Protein AF-A0A0R3QIX6-F1 (afdb_monomer_lite)

pLDDT: mean 90.06, std 8.16, range [54.62, 97.81]

Secondary structure (DSSP, 8-state):
-HHHHHHHTT--B---BPPPGGGSPTT---BHHHHT-BSSGGG--SS-B----B--S--B--HHHHHHHHHHB--HHHHHHHHTSSSS-TTTHHHHHHT-GGG-

Organism: NCBI:txid42155

Radius of gyration: 14.08 Å; chains: 1; bounding box: 32×30×39 Å

Sequence (104 aa):
LVKILDILNGSNAINVGRPYRHRVPQHIDWSYAGLNLFKDSSKNVPDSRLKLAKGSPSVALSRGFVEYVTNELNLTTLINIFDSKPFGTDEMIFQSLHSDDALG

Foldseek 3Di:
DVVVVVVCVQPKDWDKDADDPVLPDPPQQQQLLSQVWWPPNVPRDSVHGQDWIFGDLDIGHGPVLVCLNVPTTDCPSVVVSLVVDDDRSSRTDVNSCNPDPVSD

Structure (mmCIF, N/CA/C/O backbone):
data_AF-A0A0R3QIX6-F1
#
_entry.id   AF-A0A0R3QIX6-F1
#
loop_
_atom_site.group_PDB
_atom_site.id
_atom_site.type_symbol
_atom_site.label_atom_id
_atom_site.label_alt_id
_atom_site.label_comp_id
_atom_site.label_asym_id
_atom_site.label_entity_id
_atom_site.label_seq_id
_atom_site.pdbx_PDB_ins_code
_atom_site.Cartn_x
_atom_site.Cartn_y
_atom_site.Cartn_z
_atom_site.occupancy
_atom_site.B_iso_or_equiv
_atom_site.auth_seq_id
_atom_site.auth_comp_id
_atom_site.auth_asym_id
_atom_site.auth_atom_id
_atom_site.pdbx_PDB_model_num
ATOM 1 N N . LEU A 1 1 ? -6.699 -8.713 -23.779 1.00 75.12 1 LEU A N 1
ATOM 2 C CA . LEU A 1 1 ? -6.768 -8.196 -22.395 1.00 75.12 1 LEU A CA 1
ATOM 3 C C . LEU A 1 1 ? -7.848 -8.905 -21.581 1.00 75.12 1 LEU A C 1
ATOM 5 O O . LEU A 1 1 ? -7.465 -9.631 -20.683 1.00 75.12 1 LEU A O 1
ATOM 9 N N . VAL A 1 2 ? -9.138 -8.808 -21.935 1.00 84.00 2 VAL A N 1
ATOM 10 C CA . VAL A 1 2 ? -10.252 -9.461 -21.198 1.00 84.00 2 VAL A CA 1
ATOM 11 C C . VAL A 1 2 ? -9.995 -10.949 -20.911 1.00 84.00 2 VAL A C 1
ATOM 13 O O . VAL A 1 2 ? -9.873 -11.318 -19.756 1.00 84.00 2 VAL A O 1
ATOM 16 N N . LYS A 1 3 ? -9.713 -11.763 -21.941 1.00 86.50 3 LYS A N 1
ATOM 17 C CA . LYS A 1 3 ? -9.393 -13.198 -21.771 1.00 86.50 3 LYS A CA 1
ATOM 18 C C . LYS A 1 3 ? -8.215 -13.493 -20.825 1.00 86.50 3 LYS A C 1
ATOM 20 O O . LYS A 1 3 ? -8.178 -14.552 -20.220 1.00 86.50 3 LYS A O 1
ATOM 25 N N . ILE A 1 4 ? -7.231 -12.592 -20.733 1.00 82.00 4 ILE A N 1
ATOM 26 C CA . ILE A 1 4 ? -6.074 -12.755 -19.834 1.00 82.00 4 ILE A CA 1
ATOM 27 C C . ILE A 1 4 ? -6.495 -12.440 -18.395 1.00 82.00 4 ILE A C 1
ATOM 29 O O . ILE A 1 4 ? -6.132 -13.171 -17.483 1.00 82.00 4 ILE A O 1
ATOM 33 N N . LEU A 1 5 ? -7.284 -11.381 -18.195 1.00 85.44 5 LEU A N 1
ATOM 34 C CA . LEU A 1 5 ? -7.806 -11.009 -16.879 1.00 85.44 5 LEU A CA 1
ATOM 35 C C . LEU A 1 5 ? -8.799 -12.053 -16.343 1.00 85.44 5 LEU A C 1
ATOM 37 O O . LEU A 1 5 ? -8.774 -12.341 -15.151 1.00 85.44 5 LEU A O 1
ATOM 41 N N . ASP A 1 6 ? -9.594 -12.673 -17.220 1.00 87.19 6 ASP A N 1
ATOM 42 C CA . ASP A 1 6 ? -10.484 -13.783 -16.856 1.00 87.19 6 ASP A CA 1
ATOM 43 C C . ASP A 1 6 ? -9.691 -14.990 -16.331 1.00 87.19 6 ASP A C 1
ATOM 45 O O . ASP A 1 6 ? -10.063 -15.581 -15.322 1.00 87.19 6 ASP A O 1
ATOM 49 N N . ILE A 1 7 ? -8.557 -15.324 -16.965 1.00 90.25 7 ILE A N 1
ATOM 50 C CA . ILE A 1 7 ? -7.656 -16.392 -16.494 1.00 90.25 7 ILE A CA 1
ATOM 51 C C . ILE A 1 7 ? -7.064 -16.052 -15.119 1.00 90.25 7 ILE A C 1
ATOM 53 O O . ILE A 1 7 ? -6.912 -16.939 -14.284 1.00 90.25 7 ILE A O 1
ATOM 57 N N . LEU A 1 8 ? -6.738 -14.779 -14.871 1.00 87.31 8 LEU A N 1
ATOM 58 C CA . LEU A 1 8 ? -6.204 -14.333 -13.580 1.00 87.31 8 LEU A CA 1
ATOM 59 C C . LEU A 1 8 ? -7.247 -14.368 -12.454 1.00 87.31 8 LEU A C 1
ATOM 61 O O . LEU A 1 8 ? -6.856 -14.395 -11.289 1.00 87.31 8 LEU A O 1
ATOM 65 N N . ASN A 1 9 ? -8.543 -14.384 -12.785 1.00 90.25 9 ASN A N 1
ATOM 66 C CA . ASN A 1 9 ? -9.659 -14.666 -11.879 1.00 90.25 9 ASN A CA 1
ATOM 67 C C . ASN A 1 9 ? -9.561 -13.972 -10.504 1.00 90.25 9 ASN A C 1
ATOM 69 O O . ASN A 1 9 ? -9.609 -14.608 -9.454 1.00 90.25 9 ASN A O 1
ATOM 73 N N . GLY A 1 10 ? -9.371 -12.650 -10.510 1.00 88.19 10 GLY A N 1
ATOM 74 C CA . GLY A 1 10 ? -9.273 -11.852 -9.280 1.00 88.19 10 GLY A CA 1
ATOM 75 C C . GLY A 1 10 ? -7.870 -11.749 -8.672 1.00 88.19 10 GLY A C 1
ATOM 76 O O . GLY A 1 10 ? -7.697 -11.036 -7.685 1.00 88.19 10 GLY A O 1
ATOM 77 N N . SER A 1 11 ? -6.859 -12.371 -9.280 1.00 91.00 11 SER A N 1
ATOM 78 C CA . SER A 1 11 ? -5.453 -12.134 -8.939 1.00 91.00 11 SER A CA 1
ATOM 79 C C . SER A 1 11 ? -4.983 -10.779 -9.463 1.00 91.00 11 SER A C 1
ATOM 81 O O . SER A 1 11 ? -5.370 -10.343 -10.551 1.00 91.00 11 SER A O 1
ATOM 83 N N . ASN A 1 12 ? -4.089 -10.133 -8.718 1.00 92.62 12 ASN A N 1
ATOM 84 C CA . ASN A 1 12 ? -3.343 -8.990 -9.231 1.00 92.62 12 ASN A CA 1
ATOM 85 C C . ASN A 1 12 ? -2.248 -9.481 -10.187 1.00 92.62 12 ASN A C 1
ATOM 87 O O . ASN A 1 12 ? -1.589 -10.484 -9.920 1.00 92.62 12 ASN A O 1
ATOM 91 N N . ALA A 1 13 ? -2.002 -8.743 -11.266 1.00 93.12 13 ALA A N 1
ATOM 92 C CA . ALA A 1 13 ? -0.805 -8.894 -12.083 1.00 93.12 13 ALA A CA 1
ATOM 93 C C . ALA A 1 13 ? 0.106 -7.688 -11.848 1.00 93.12 13 ALA A C 1
ATOM 95 O O . ALA A 1 13 ? -0.118 -6.585 -12.355 1.00 93.12 13 ALA A O 1
ATOM 96 N N . ILE A 1 14 ? 1.135 -7.919 -11.040 1.00 92.25 14 ILE A N 1
ATOM 97 C CA . ILE A 1 14 ? 2.075 -6.909 -10.574 1.00 92.25 14 ILE A CA 1
ATOM 98 C C . ILE A 1 14 ? 3.481 -7.505 -10.551 1.00 92.25 14 ILE A C 1
ATOM 100 O O . ILE A 1 14 ? 3.690 -8.644 -10.141 1.00 92.25 14 ILE A O 1
ATOM 104 N N . ASN A 1 15 ? 4.459 -6.741 -11.032 1.00 92.00 15 ASN A N 1
ATOM 105 C CA . ASN A 1 15 ? 5.858 -7.122 -10.901 1.00 92.00 15 ASN A CA 1
ATOM 106 C C . ASN A 1 15 ? 6.329 -6.809 -9.478 1.00 92.00 15 ASN A C 1
ATOM 108 O O . ASN A 1 15 ? 6.108 -5.698 -9.001 1.00 92.00 15 ASN A O 1
ATOM 112 N N . VAL A 1 16 ? 6.978 -7.771 -8.824 1.00 92.06 16 VAL A N 1
ATOM 113 C CA . VAL A 1 16 ? 7.489 -7.629 -7.458 1.00 92.06 16 VAL A CA 1
ATOM 114 C C . VAL A 1 16 ? 8.942 -8.079 -7.419 1.00 92.06 16 VAL A C 1
ATOM 116 O O . VAL A 1 16 ? 9.305 -9.147 -7.908 1.00 92.06 16 VAL A O 1
ATOM 119 N N . GLY A 1 17 ? 9.777 -7.256 -6.808 1.00 91.25 17 GLY A N 1
ATOM 120 C CA . GLY A 1 17 ? 11.195 -7.479 -6.621 1.00 91.25 17 GLY A CA 1
ATOM 121 C C . GLY A 1 17 ? 11.712 -6.729 -5.400 1.00 91.25 17 GLY A C 1
ATOM 122 O O . GLY A 1 17 ? 11.002 -5.971 -4.736 1.00 91.25 17 GLY A O 1
ATOM 123 N N . ARG A 1 18 ? 12.988 -6.952 -5.087 1.00 91.31 18 ARG A N 1
ATOM 124 C CA . ARG A 1 18 ? 13.645 -6.286 -3.958 1.00 91.31 18 ARG A CA 1
ATOM 125 C C . ARG A 1 18 ? 13.921 -4.817 -4.305 1.00 91.31 18 ARG A C 1
ATOM 127 O O . ARG A 1 18 ? 14.461 -4.555 -5.382 1.00 91.31 18 ARG A O 1
ATOM 134 N N . PRO A 1 19 ? 13.630 -3.860 -3.409 1.00 89.38 19 PRO A N 1
ATOM 135 C CA . PRO A 1 19 ? 13.956 -2.465 -3.654 1.00 89.38 19 PRO A CA 1
ATOM 136 C C . PRO A 1 19 ? 15.472 -2.240 -3.594 1.00 89.38 19 PRO A C 1
ATOM 138 O O . PRO A 1 19 ? 16.204 -2.894 -2.844 1.00 89.38 19 PRO A O 1
ATOM 141 N N . TYR A 1 20 ? 15.959 -1.260 -4.356 1.00 87.06 20 TYR A N 1
ATOM 142 C CA . TYR A 1 20 ? 17.336 -0.793 -4.225 1.00 87.06 20 TYR A CA 1
ATOM 143 C C . TYR A 1 20 ? 17.507 -0.091 -2.876 1.00 87.06 20 TYR A C 1
ATOM 145 O O . TYR A 1 20 ? 16.885 0.942 -2.638 1.00 87.06 20 TYR A O 1
ATOM 153 N N . ARG A 1 21 ? 18.379 -0.617 -2.006 1.00 86.00 21 ARG A N 1
ATOM 154 C CA . ARG A 1 21 ? 18.554 -0.124 -0.623 1.00 86.00 21 ARG A CA 1
ATOM 155 C C . ARG A 1 21 ? 18.780 1.389 -0.525 1.00 86.00 21 ARG A C 1
ATOM 157 O O . ARG A 1 21 ? 18.204 2.025 0.345 1.00 86.00 21 ARG A O 1
ATOM 164 N N . HIS A 1 22 ? 19.559 1.968 -1.441 1.00 85.62 22 HIS A N 1
ATOM 165 C CA . HIS A 1 22 ? 19.855 3.407 -1.464 1.00 85.62 22 HIS A CA 1
ATOM 166 C C . HIS A 1 22 ? 18.659 4.289 -1.876 1.00 85.62 22 HIS A C 1
ATOM 168 O O . HIS A 1 22 ? 18.733 5.504 -1.731 1.00 85.62 22 HIS A O 1
ATOM 174 N N . ARG A 1 23 ? 17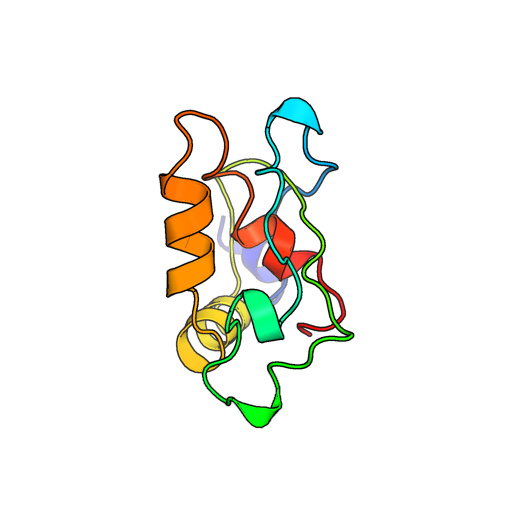.576 3.702 -2.405 1.00 82.31 23 ARG A N 1
ATOM 175 C CA . ARG A 1 23 ? 16.338 4.405 -2.792 1.00 82.31 23 ARG A CA 1
ATOM 176 C C . ARG A 1 23 ? 15.219 4.249 -1.768 1.00 82.31 23 ARG A C 1
ATOM 178 O O . ARG A 1 23 ? 14.209 4.934 -1.872 1.00 82.31 23 ARG A O 1
ATOM 185 N N . VAL A 1 24 ? 15.389 3.356 -0.794 1.00 86.19 24 VAL A N 1
ATOM 186 C CA . VAL A 1 24 ? 14.443 3.200 0.310 1.00 86.19 24 VAL A CA 1
ATOM 187 C C . VAL A 1 24 ? 14.634 4.364 1.286 1.00 86.19 24 VAL A C 1
ATOM 189 O O . VAL A 1 24 ? 15.770 4.588 1.723 1.00 86.19 24 VAL A O 1
ATOM 192 N N . PRO A 1 25 ? 13.565 5.094 1.653 1.00 85.25 25 PRO A N 1
ATOM 193 C CA . PRO A 1 25 ? 13.639 6.124 2.681 1.00 85.25 25 PRO A CA 1
ATOM 194 C C . PRO A 1 25 ? 14.221 5.570 3.988 1.00 85.25 25 PRO A C 1
ATOM 196 O O . PRO A 1 25 ? 13.724 4.597 4.557 1.00 85.25 25 PRO A O 1
ATOM 199 N N . GLN A 1 26 ? 15.317 6.184 4.432 1.00 85.25 26 GLN A N 1
ATOM 200 C CA . GLN A 1 26 ? 16.001 5.834 5.676 1.00 85.25 26 GLN A CA 1
ATOM 201 C C . GLN A 1 26 ? 15.350 6.557 6.859 1.00 85.25 26 GLN A C 1
ATOM 203 O O . GLN A 1 26 ? 14.756 7.618 6.679 1.00 85.25 26 GLN A O 1
ATOM 208 N N . HIS A 1 27 ? 15.510 6.001 8.063 1.00 89.19 27 HIS A N 1
ATOM 209 C CA . HIS A 1 27 ? 14.990 6.569 9.317 1.00 89.19 27 HIS A CA 1
ATOM 210 C C . HIS A 1 27 ? 13.461 6.735 9.359 1.00 89.19 27 HIS A C 1
ATOM 212 O O . HIS A 1 27 ? 12.948 7.591 10.073 1.00 89.19 27 HIS A O 1
ATOM 218 N N . ILE A 1 28 ? 12.741 5.901 8.607 1.00 93.00 28 I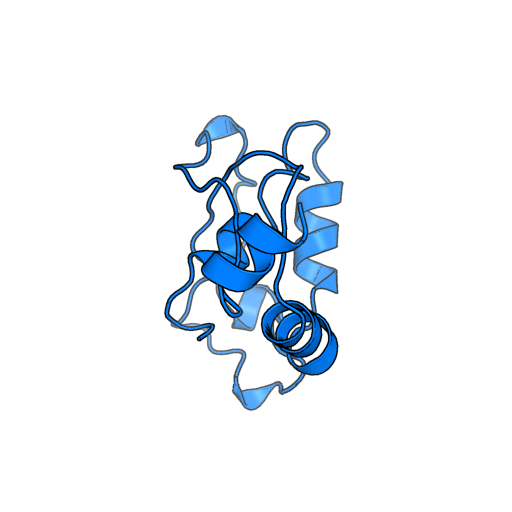LE A N 1
ATOM 219 C CA . ILE A 1 28 ? 11.282 5.801 8.654 1.00 93.00 28 ILE A CA 1
ATOM 220 C C . ILE A 1 28 ? 10.888 4.620 9.538 1.00 93.00 28 ILE A C 1
ATOM 222 O O . ILE A 1 28 ? 11.475 3.537 9.440 1.00 93.00 28 ILE A O 1
ATOM 226 N N . ASP A 1 29 ? 9.878 4.827 10.378 1.00 95.69 29 ASP A N 1
ATOM 227 C CA . ASP A 1 29 ? 9.207 3.742 11.079 1.00 95.69 29 ASP A CA 1
ATOM 228 C C . ASP A 1 29 ? 8.203 3.064 10.139 1.00 95.69 29 ASP A C 1
ATOM 230 O O . ASP A 1 29 ? 7.111 3.567 9.890 1.00 95.69 29 ASP A O 1
ATOM 234 N N . TRP A 1 30 ? 8.610 1.921 9.588 1.00 95.19 30 TRP A N 1
ATOM 235 C CA . TRP A 1 30 ? 7.789 1.108 8.689 1.00 95.19 30 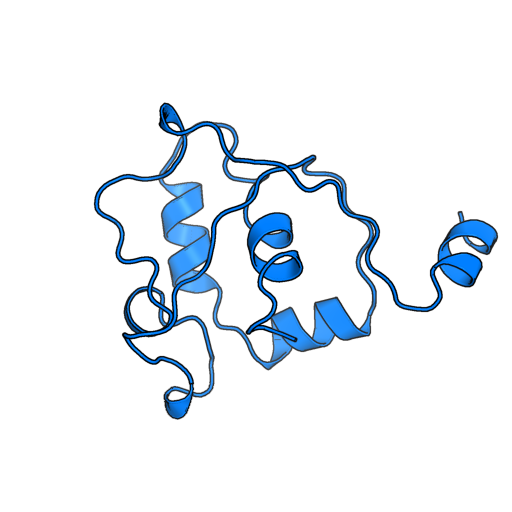TRP A CA 1
ATOM 236 C C . TRP A 1 30 ? 6.803 0.189 9.429 1.00 95.19 30 TRP A C 1
ATOM 238 O O . TRP A 1 30 ? 6.198 -0.679 8.796 1.00 95.19 30 TRP A O 1
ATOM 248 N N . SER A 1 31 ? 6.657 0.314 10.754 1.00 97.00 31 SER A N 1
ATOM 249 C CA . SER A 1 31 ? 5.606 -0.402 11.483 1.00 97.00 31 SER A CA 1
ATOM 250 C C . SER A 1 31 ? 4.212 0.059 11.061 1.00 97.00 31 SER A C 1
ATOM 252 O O . SER A 1 31 ? 4.027 1.190 10.612 1.00 97.00 31 SER A O 1
ATOM 254 N N . TYR A 1 32 ? 3.204 -0.801 11.208 1.00 97.06 32 TYR A N 1
ATOM 255 C CA . TYR A 1 32 ? 1.819 -0.416 10.918 1.00 97.06 32 TYR A CA 1
ATOM 256 C C . TYR A 1 32 ? 1.375 0.749 11.809 1.00 97.06 32 TYR A C 1
ATOM 258 O O . TYR A 1 32 ? 0.697 1.659 11.332 1.00 97.06 32 TYR A O 1
ATOM 266 N N . ALA A 1 33 ? 1.842 0.769 13.064 1.00 97.62 33 ALA A N 1
ATOM 267 C CA . ALA A 1 33 ? 1.716 1.906 13.972 1.00 97.62 33 ALA A CA 1
ATOM 268 C C . ALA A 1 33 ? 2.368 3.184 13.418 1.00 97.62 33 ALA A C 1
ATOM 270 O O . ALA A 1 33 ? 1.698 4.208 13.295 1.00 97.62 33 ALA A O 1
ATOM 271 N N . GLY A 1 34 ? 3.650 3.123 13.047 1.00 97.25 34 GLY A N 1
ATOM 272 C CA . GLY A 1 34 ? 4.411 4.272 12.545 1.00 97.25 34 GLY A CA 1
ATOM 273 C C . GLY A 1 34 ? 3.860 4.848 11.240 1.00 97.25 34 GLY A C 1
ATOM 274 O O . GLY A 1 34 ? 3.882 6.059 11.028 1.00 97.25 34 GLY A O 1
ATOM 275 N N . LEU A 1 35 ? 3.300 3.990 10.387 1.00 97.19 35 LEU A N 1
ATOM 276 C CA . LEU A 1 35 ? 2.649 4.394 9.144 1.00 97.19 35 LEU A CA 1
ATOM 277 C C . LEU A 1 35 ? 1.205 4.867 9.346 1.00 97.19 35 LEU A C 1
ATOM 279 O O . LEU A 1 35 ? 0.664 5.515 8.450 1.00 97.19 35 LEU A O 1
ATOM 283 N N . ASN A 1 36 ? 0.573 4.557 10.483 1.00 97.81 36 ASN A N 1
ATOM 284 C CA . ASN A 1 36 ? -0.876 4.678 10.661 1.00 97.81 36 ASN A CA 1
ATOM 285 C C . ASN A 1 36 ? -1.626 4.048 9.466 1.00 97.81 36 ASN A C 1
ATOM 287 O O . ASN A 1 36 ? -2.458 4.694 8.829 1.00 97.81 36 ASN A O 1
ATOM 291 N N . LEU A 1 37 ? -1.224 2.820 9.112 1.00 97.56 37 LEU A N 1
ATOM 292 C CA . LEU A 1 37 ? -1.507 2.185 7.820 1.00 97.56 37 LEU A CA 1
ATOM 293 C C . LEU A 1 37 ? -2.980 1.816 7.623 1.00 97.56 37 LEU A C 1
ATOM 295 O O . LEU A 1 37 ? -3.473 1.832 6.498 1.00 97.56 37 LEU A O 1
ATOM 299 N N . PHE A 1 38 ? -3.684 1.468 8.694 1.00 97.56 38 PHE A N 1
ATOM 300 C CA . PHE A 1 38 ? -5.089 1.080 8.667 1.00 97.56 38 PHE A CA 1
ATOM 301 C C . PHE A 1 38 ? -5.979 2.224 9.136 1.00 97.56 38 PHE A C 1
ATOM 303 O O . PHE A 1 38 ? -5.621 2.980 10.042 1.00 97.56 38 PHE A O 1
ATOM 310 N N . LYS A 1 39 ? -7.177 2.325 8.551 1.00 97.75 39 LYS A N 1
ATOM 311 C CA . LYS A 1 39 ? -8.215 3.239 9.048 1.00 97.75 39 LYS A CA 1
ATOM 312 C C . LYS A 1 39 ? -8.759 2.801 10.405 1.00 97.75 39 LYS A C 1
ATOM 314 O O . LYS A 1 39 ? -9.077 3.644 11.237 1.00 97.75 39 LYS A O 1
ATOM 319 N N . ASP A 1 40 ? -8.853 1.492 10.624 1.00 97.12 40 ASP A N 1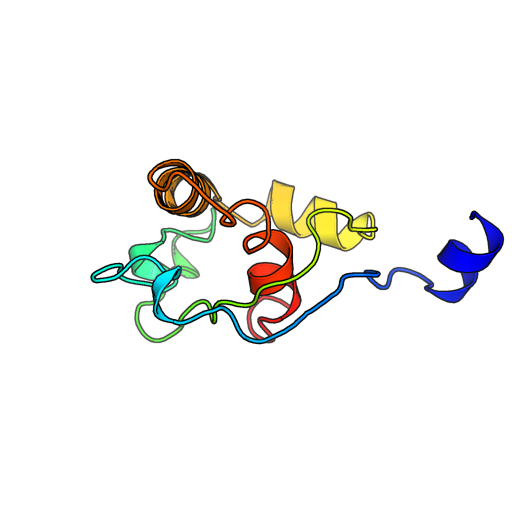
ATOM 320 C CA . ASP A 1 40 ? -9.094 0.924 11.946 1.00 97.12 40 ASP A CA 1
ATOM 321 C C . ASP A 1 40 ? -7.807 1.005 12.772 1.00 97.12 40 ASP A C 1
ATOM 323 O O . ASP A 1 40 ? -6.855 0.250 12.559 1.00 97.12 40 ASP A O 1
ATOM 327 N N . SER A 1 41 ? -7.789 1.923 13.738 1.00 96.69 41 SER A N 1
ATOM 328 C CA . SER A 1 41 ? -6.621 2.178 14.578 1.00 96.69 41 SER A CA 1
ATOM 329 C C . SER A 1 41 ? -6.194 0.972 15.411 1.00 96.69 41 SER A C 1
ATOM 331 O O . SER A 1 41 ? -5.036 0.906 15.812 1.00 96.69 41 SER A O 1
ATOM 333 N N . SER A 1 42 ? -7.089 0.012 15.674 1.00 96.50 42 SER A N 1
ATOM 334 C CA . SER A 1 42 ? -6.742 -1.193 16.437 1.00 96.50 42 SER A CA 1
ATOM 335 C C . SER A 1 42 ? -5.777 -2.121 15.686 1.00 96.50 42 SER A C 1
ATOM 337 O O . SER A 1 42 ? -5.040 -2.876 16.318 1.00 96.50 42 SER A O 1
ATOM 339 N N . LYS A 1 43 ? -5.722 -2.024 14.349 1.00 95.50 43 LYS A N 1
ATOM 340 C CA . LYS A 1 43 ? -4.818 -2.802 13.486 1.00 95.50 43 LYS A CA 1
ATOM 341 C C . LYS A 1 43 ? -3.421 -2.175 13.352 1.00 95.50 43 LYS A C 1
ATOM 343 O O . LYS A 1 43 ? -2.492 -2.823 12.870 1.00 95.50 43 LYS A O 1
ATOM 348 N N . ASN A 1 44 ? -3.238 -0.930 13.797 1.00 96.62 44 ASN A N 1
ATOM 349 C CA . ASN A 1 44 ? -1.968 -0.202 13.717 1.00 96.62 44 ASN A CA 1
ATOM 350 C C . ASN A 1 44 ? -1.025 -0.596 14.866 1.00 96.62 44 ASN A C 1
ATOM 352 O O . ASN A 1 44 ? -0.786 0.174 15.795 1.00 96.62 44 ASN A O 1
ATOM 356 N N . VAL A 1 45 ? -0.495 -1.821 14.803 1.00 95.44 45 VAL A N 1
ATOM 357 C CA . VAL A 1 45 ? 0.383 -2.407 15.831 1.00 95.44 45 VAL A CA 1
ATOM 358 C C . VAL A 1 45 ? 1.876 -2.136 15.562 1.00 95.44 45 VAL A C 1
ATOM 360 O O . VAL A 1 45 ? 2.288 -2.057 14.401 1.00 95.44 45 VAL A O 1
ATOM 363 N N . PRO A 1 46 ? 2.719 -2.008 16.605 1.00 95.38 46 PRO A N 1
ATOM 364 C CA . PRO A 1 46 ? 4.146 -1.691 16.450 1.00 95.38 46 PRO A CA 1
ATOM 365 C C . PRO A 1 46 ? 5.000 -2.880 15.977 1.00 95.38 46 PRO A C 1
ATOM 367 O O . PRO A 1 46 ? 6.048 -2.686 15.358 1.00 95.38 46 PRO A O 1
ATOM 370 N N . ASP A 1 47 ? 4.555 -4.109 16.248 1.00 94.75 47 ASP A N 1
ATOM 371 C CA . ASP A 1 47 ? 5.332 -5.323 15.969 1.00 94.75 47 ASP A CA 1
ATOM 372 C C . ASP A 1 47 ? 5.222 -5.786 14.508 1.00 94.75 47 ASP A C 1
ATOM 374 O O . ASP A 1 47 ? 6.087 -6.510 14.013 1.00 94.75 47 ASP A O 1
ATOM 378 N N . SER A 1 48 ? 4.185 -5.339 13.794 1.00 94.62 48 SER A N 1
ATOM 379 C CA . SER A 1 48 ? 4.003 -5.625 12.367 1.00 94.62 48 SER A CA 1
ATOM 380 C C . SER A 1 48 ? 4.585 -4.502 11.526 1.00 94.62 48 SER A C 1
ATOM 382 O O . SER A 1 48 ? 4.406 -3.326 11.838 1.00 94.62 48 SER A O 1
ATOM 384 N N . ARG A 1 49 ? 5.306 -4.861 10.461 1.00 95.06 49 ARG A N 1
ATOM 385 C CA . ARG A 1 49 ? 6.032 -3.913 9.611 1.00 95.06 49 ARG A CA 1
ATOM 386 C C . ARG A 1 49 ? 5.755 -4.171 8.145 1.00 95.06 49 ARG A C 1
ATOM 388 O O . ARG A 1 49 ? 5.932 -5.298 7.686 1.00 95.06 49 ARG A O 1
ATOM 395 N N . LEU A 1 50 ? 5.449 -3.099 7.417 1.00 95.62 50 LEU A N 1
ATOM 396 C CA . LEU A 1 50 ? 5.309 -3.141 5.970 1.00 95.62 50 LEU A CA 1
ATOM 397 C C . LEU A 1 50 ? 6.671 -3.448 5.349 1.00 95.62 50 LEU A C 1
ATOM 399 O O . LEU A 1 50 ? 7.621 -2.662 5.444 1.00 95.62 50 LEU A O 1
ATOM 403 N N . LYS A 1 51 ? 6.778 -4.607 4.701 1.00 92.50 51 LYS A N 1
ATOM 404 C CA . LYS A 1 51 ? 7.975 -4.963 3.939 1.00 92.50 51 LYS A CA 1
ATOM 405 C C . LYS A 1 51 ? 7.922 -4.267 2.592 1.00 92.50 51 LYS A C 1
ATOM 407 O O . LYS A 1 51 ? 6.991 -4.451 1.816 1.00 92.50 51 LYS A O 1
ATOM 412 N N . LEU A 1 52 ? 8.953 -3.482 2.305 1.00 92.44 52 LEU A N 1
ATOM 413 C CA . LEU A 1 52 ? 9.016 -2.777 1.038 1.00 92.44 52 LEU A CA 1
ATOM 414 C C . LEU A 1 52 ? 9.399 -3.703 -0.107 1.00 92.44 52 LEU A C 1
ATOM 416 O O . LEU A 1 52 ? 10.419 -4.398 -0.056 1.00 92.44 52 LEU A O 1
ATOM 420 N N . ALA A 1 53 ? 8.621 -3.610 -1.173 1.00 93.19 53 ALA A N 1
ATOM 421 C CA . ALA A 1 53 ? 8.909 -4.208 -2.458 1.00 93.19 53 ALA A CA 1
ATOM 422 C C . ALA A 1 53 ? 8.929 -3.142 -3.554 1.00 93.19 53 ALA A C 1
ATOM 424 O O . ALA A 1 53 ? 8.484 -2.009 -3.371 1.00 93.19 53 ALA A O 1
ATOM 425 N N . LYS A 1 54 ? 9.498 -3.509 -4.699 1.00 91.12 54 LYS A N 1
ATOM 426 C CA . LYS A 1 54 ? 9.608 -2.653 -5.877 1.00 91.12 54 LYS A CA 1
ATOM 427 C C . LYS A 1 54 ? 9.158 -3.395 -7.124 1.00 91.12 54 LYS A C 1
ATOM 429 O O . LYS A 1 54 ? 9.341 -4.603 -7.206 1.00 91.12 54 LYS A O 1
ATOM 434 N N . GLY A 1 55 ? 8.648 -2.676 -8.113 1.00 90.06 55 GLY A N 1
ATOM 435 C CA . GLY A 1 55 ? 8.334 -3.236 -9.421 1.00 90.06 55 GLY A CA 1
ATOM 436 C C . GLY A 1 55 ? 8.117 -2.167 -10.475 1.00 90.06 55 GLY A C 1
ATOM 437 O O . GLY A 1 55 ? 8.610 -1.055 -10.341 1.00 90.06 55 GLY A O 1
ATOM 438 N N . SER A 1 56 ? 7.380 -2.522 -11.523 1.00 87.12 56 SER A N 1
ATOM 439 C CA . SER A 1 56 ? 6.939 -1.583 -12.561 1.00 87.12 56 SER A CA 1
ATOM 440 C C . SER A 1 56 ? 5.785 -0.713 -12.049 1.00 87.12 56 SER A C 1
ATOM 442 O O . SER A 1 56 ? 4.917 -1.244 -11.352 1.00 87.12 56 SER A O 1
ATOM 444 N N . PRO A 1 57 ? 5.692 0.572 -12.439 1.00 84.38 57 PRO A N 1
ATOM 445 C CA . PRO A 1 57 ? 4.545 1.408 -12.084 1.00 84.38 57 PRO A CA 1
ATOM 446 C C . PRO A 1 57 ? 3.263 0.954 -12.805 1.00 84.38 57 PRO A C 1
ATOM 448 O O . PRO A 1 57 ? 2.155 1.286 -12.394 1.00 84.38 57 PRO A O 1
ATOM 451 N N . SER A 1 58 ? 3.391 0.162 -13.877 1.00 90.00 58 SER A N 1
ATOM 452 C CA . SER A 1 58 ? 2.255 -0.445 -14.572 1.00 90.00 58 SER A CA 1
ATOM 453 C C . SER A 1 58 ? 1.805 -1.720 -13.861 1.00 90.00 58 SER A C 1
ATOM 455 O O . SER A 1 58 ? 2.536 -2.713 -13.830 1.00 90.00 58 SER A O 1
ATOM 457 N N . VAL A 1 59 ? 0.583 -1.697 -13.331 1.00 91.94 59 VAL A N 1
ATOM 458 C CA . VAL A 1 59 ? -0.036 -2.808 -12.595 1.00 91.94 59 VAL A CA 1
ATOM 459 C C . VAL A 1 59 ? -1.445 -3.083 -13.116 1.00 91.94 59 VAL A C 1
ATOM 461 O O . VAL A 1 59 ? -2.130 -2.173 -13.582 1.00 91.94 59 VAL A O 1
ATOM 464 N N . ALA A 1 60 ? -1.899 -4.331 -13.013 1.00 93.25 60 ALA A N 1
ATOM 465 C CA . ALA A 1 60 ? -3.309 -4.682 -13.149 1.00 93.25 60 ALA A CA 1
ATOM 466 C C . ALA A 1 60 ? -3.804 -5.226 -11.807 1.00 93.25 60 ALA A C 1
ATOM 468 O O . ALA A 1 60 ? -3.323 -6.252 -11.327 1.00 93.25 60 ALA A O 1
ATOM 469 N N . LEU A 1 61 ? -4.739 -4.508 -11.189 1.00 93.88 61 LEU A N 1
ATOM 470 C CA . LEU A 1 61 ? -5.258 -4.818 -9.861 1.00 93.88 61 LEU A CA 1
ATOM 471 C C . LEU A 1 61 ? -6.676 -5.369 -9.970 1.00 93.88 61 LEU A C 1
ATOM 473 O O . LEU A 1 61 ? -7.478 -4.896 -10.779 1.00 93.88 61 LEU A O 1
ATOM 477 N N . SER A 1 62 ? -6.990 -6.359 -9.145 1.00 94.88 62 SER A N 1
ATOM 478 C CA . SER A 1 62 ? -8.348 -6.857 -9.013 1.00 94.88 62 SER A CA 1
ATOM 479 C C . SER A 1 62 ? -9.230 -5.831 -8.310 1.00 94.88 62 SER A C 1
ATOM 481 O O . SER A 1 62 ? -8.766 -5.025 -7.500 1.00 94.88 62 SER A O 1
ATOM 483 N N . ARG A 1 63 ? -10.537 -5.876 -8.590 1.00 94.56 63 ARG A N 1
ATOM 484 C CA . ARG A 1 63 ? -11.515 -5.023 -7.903 1.00 94.56 63 ARG A CA 1
ATOM 485 C C . ARG A 1 63 ? -11.445 -5.197 -6.384 1.00 94.56 63 ARG A C 1
ATOM 487 O O . ARG A 1 63 ? -11.414 -4.196 -5.684 1.00 94.56 63 ARG A O 1
ATOM 494 N N . GLY A 1 64 ? -11.365 -6.437 -5.898 1.00 94.19 64 GLY A N 1
ATOM 495 C CA . GLY A 1 64 ? -11.312 -6.727 -4.463 1.00 94.19 64 GLY A CA 1
ATOM 496 C C . GLY A 1 64 ? -10.067 -6.152 -3.787 1.00 94.19 64 GLY A C 1
ATOM 497 O O . GLY A 1 64 ? -10.169 -5.577 -2.709 1.00 94.19 64 GLY A O 1
ATOM 498 N N . PHE A 1 65 ? -8.906 -6.215 -4.446 1.00 94.94 65 PHE A N 1
ATOM 499 C CA . PHE A 1 65 ? -7.697 -5.581 -3.920 1.00 94.94 65 PHE A CA 1
ATOM 500 C C . PHE A 1 65 ? -7.829 -4.056 -3.873 1.00 94.94 65 PHE A C 1
ATOM 502 O O . PHE A 1 65 ? -7.459 -3.439 -2.878 1.00 94.94 65 PHE A O 1
ATOM 509 N N . VAL A 1 66 ? -8.388 -3.441 -4.921 1.00 95.69 66 VAL A N 1
ATOM 510 C CA . VAL A 1 66 ? -8.645 -1.993 -4.927 1.00 95.69 66 VAL A CA 1
ATOM 511 C C . VAL A 1 66 ? -9.610 -1.614 -3.808 1.00 95.69 66 VAL A C 1
ATOM 513 O O . VAL A 1 66 ? -9.313 -0.688 -3.066 1.00 95.69 66 VAL A O 1
ATOM 516 N N . GLU A 1 67 ? -10.712 -2.346 -3.644 1.00 96.69 67 GLU A N 1
ATOM 517 C CA . GLU A 1 67 ? -11.694 -2.109 -2.583 1.00 96.69 67 GLU A CA 1
ATOM 518 C C . GLU A 1 67 ? -11.069 -2.238 -1.193 1.00 96.69 67 GLU A C 1
ATOM 520 O O . GLU A 1 67 ? -11.281 -1.360 -0.361 1.00 96.69 67 GLU A O 1
ATOM 525 N N . TYR A 1 68 ? -10.246 -3.263 -0.956 1.00 95.56 68 TYR A N 1
ATOM 526 C CA . TYR A 1 68 ? -9.485 -3.410 0.285 1.00 95.56 68 TYR A CA 1
ATOM 527 C C . TYR A 1 68 ? -8.591 -2.192 0.542 1.00 95.56 68 TYR A C 1
ATOM 529 O O . TYR A 1 68 ? -8.701 -1.549 1.585 1.00 95.56 68 TYR A O 1
ATOM 537 N N . VAL A 1 69 ? -7.764 -1.809 -0.436 1.00 95.88 69 VAL A N 1
ATOM 538 C CA . VAL A 1 69 ? -6.873 -0.648 -0.314 1.00 95.88 69 VAL A CA 1
ATOM 539 C C . VAL A 1 69 ? -7.665 0.630 -0.039 1.00 95.88 69 VAL A C 1
ATOM 541 O O . VAL A 1 69 ? -7.294 1.409 0.836 1.00 95.88 69 VAL A O 1
ATOM 544 N N . THR A 1 70 ? -8.768 0.859 -0.754 1.00 95.88 70 THR A N 1
ATOM 545 C CA . THR A 1 70 ? -9.554 2.087 -0.608 1.00 95.88 70 THR A CA 1
ATOM 546 C C . THR A 1 70 ? -10.388 2.119 0.659 1.00 95.88 70 THR A C 1
ATOM 548 O O . THR A 1 70 ? -10.629 3.209 1.173 1.00 95.88 70 THR A O 1
ATOM 551 N N . ASN A 1 71 ? -10.853 0.973 1.162 1.00 96.81 71 ASN A N 1
ATOM 552 C CA . ASN A 1 71 ? -11.786 0.907 2.286 1.00 96.81 71 ASN A CA 1
ATOM 553 C C . ASN A 1 71 ? -11.073 0.694 3.620 1.00 96.81 71 ASN A C 1
ATOM 555 O O . ASN A 1 71 ? -11.424 1.385 4.572 1.00 96.81 71 ASN A O 1
ATOM 559 N N . GLU A 1 72 ? -10.049 -0.157 3.669 1.00 97.12 72 GLU A N 1
ATOM 560 C CA . GLU A 1 72 ? -9.384 -0.574 4.911 1.00 97.12 72 GLU A CA 1
ATOM 561 C C . GLU A 1 72 ? -8.137 0.252 5.237 1.00 97.12 72 GLU A C 1
ATOM 563 O O . GLU A 1 72 ? -7.829 0.475 6.411 1.00 97.12 72 GLU A O 1
ATOM 568 N N . LEU A 1 73 ? -7.412 0.725 4.217 1.00 97.62 73 LEU A N 1
ATOM 569 C CA . LEU A 1 73 ? -6.108 1.359 4.413 1.00 97.62 73 LEU A CA 1
ATOM 570 C C . LEU A 1 73 ? -6.188 2.888 4.452 1.00 97.62 73 LEU A C 1
ATOM 572 O O . LEU A 1 73 ? -6.979 3.533 3.761 1.00 97.62 73 LEU A O 1
ATOM 576 N N . ASN A 1 74 ? -5.313 3.473 5.259 1.00 97.81 74 ASN A N 1
ATOM 577 C CA . ASN A 1 74 ? -4.979 4.884 5.276 1.00 97.81 74 ASN A CA 1
ATOM 578 C C . ASN A 1 74 ? -3.580 5.065 4.670 1.00 97.81 74 ASN A C 1
ATOM 580 O O . ASN A 1 74 ? -2.559 4.853 5.320 1.00 97.81 74 ASN A O 1
ATOM 584 N N . LEU A 1 75 ? -3.529 5.464 3.398 1.00 96.25 75 LEU A N 1
ATOM 585 C CA . LEU A 1 75 ? -2.269 5.587 2.662 1.00 96.25 75 LEU A CA 1
ATOM 586 C C . LEU A 1 75 ? -1.594 6.957 2.800 1.00 96.25 75 LEU A C 1
ATOM 588 O O . LEU A 1 75 ? -0.527 7.147 2.223 1.00 96.25 75 LEU A O 1
ATOM 592 N N . THR A 1 76 ? -2.166 7.912 3.543 1.00 96.19 76 THR A N 1
ATOM 593 C CA . THR A 1 76 ? -1.659 9.294 3.594 1.00 96.19 76 THR A CA 1
ATOM 594 C C . THR A 1 76 ? -0.190 9.359 4.006 1.00 96.19 76 THR A C 1
ATOM 596 O O . THR A 1 76 ? 0.615 9.976 3.311 1.00 96.19 76 THR A O 1
ATOM 599 N N . THR A 1 77 ? 0.190 8.690 5.096 1.00 95.62 77 THR A N 1
ATOM 600 C CA . THR A 1 77 ? 1.584 8.672 5.563 1.00 95.62 77 THR A CA 1
ATOM 601 C C . THR A 1 77 ? 2.504 8.014 4.538 1.00 95.62 77 THR A C 1
ATOM 603 O O . THR A 1 77 ? 3.572 8.544 4.236 1.00 95.62 77 THR A O 1
ATOM 606 N N . LEU A 1 78 ? 2.075 6.881 3.972 1.00 93.94 78 LEU A N 1
ATOM 607 C CA . LEU A 1 78 ? 2.859 6.111 3.009 1.00 93.94 78 LEU A CA 1
ATOM 608 C C . LEU A 1 78 ? 3.129 6.912 1.727 1.00 93.94 78 LEU A C 1
ATOM 610 O O . LEU A 1 78 ? 4.268 6.967 1.268 1.00 93.94 78 LEU A O 1
ATOM 614 N N . ILE A 1 79 ? 2.100 7.573 1.190 1.00 92.69 79 ILE A N 1
ATOM 615 C CA . ILE A 1 79 ? 2.201 8.454 0.021 1.00 92.69 79 ILE A CA 1
ATOM 616 C C . ILE A 1 79 ? 3.135 9.626 0.332 1.00 92.69 79 ILE A C 1
ATOM 618 O O . ILE A 1 79 ? 4.086 9.842 -0.408 1.00 92.69 79 ILE A O 1
ATOM 622 N N . ASN A 1 80 ? 2.962 10.307 1.471 1.00 92.25 80 ASN A N 1
ATOM 623 C CA . ASN A 1 80 ? 3.822 11.433 1.855 1.00 92.25 80 ASN A CA 1
ATOM 624 C C . ASN A 1 80 ? 5.307 11.043 1.959 1.00 92.25 80 ASN A C 1
ATOM 626 O O . ASN A 1 80 ? 6.187 11.801 1.545 1.00 92.25 80 ASN A O 1
ATOM 630 N N . ILE A 1 81 ? 5.608 9.856 2.498 1.00 90.69 81 ILE A N 1
ATOM 631 C CA . ILE A 1 81 ? 6.982 9.339 2.566 1.00 90.69 81 ILE A CA 1
ATOM 632 C C . ILE A 1 81 ? 7.559 9.172 1.156 1.00 90.69 81 ILE A C 1
ATOM 634 O O . ILE A 1 81 ? 8.697 9.580 0.905 1.00 90.69 81 ILE A O 1
ATOM 638 N N . PHE A 1 82 ? 6.795 8.586 0.236 1.00 87.81 82 PHE A N 1
ATOM 639 C CA . PHE A 1 82 ? 7.250 8.305 -1.123 1.00 87.81 82 PHE A CA 1
ATOM 640 C C . PHE A 1 82 ? 7.307 9.542 -2.026 1.00 87.81 82 PHE A C 1
ATOM 642 O O . PHE A 1 82 ? 8.245 9.648 -2.819 1.00 87.81 82 PHE A O 1
ATOM 649 N N . ASP A 1 83 ? 6.407 10.505 -1.840 1.00 86.06 83 ASP A N 1
ATOM 650 C CA . ASP A 1 83 ? 6.407 11.797 -2.536 1.00 86.06 83 ASP A CA 1
ATOM 651 C C . ASP A 1 83 ? 7.564 12.700 -2.086 1.00 86.06 83 ASP A C 1
ATOM 653 O O . ASP A 1 83 ? 8.049 13.534 -2.847 1.00 86.06 83 ASP A O 1
ATOM 657 N N . SER A 1 84 ? 8.083 12.509 -0.866 1.00 83.12 84 SER A N 1
ATOM 658 C CA . SER A 1 84 ? 9.239 13.270 -0.365 1.00 83.12 84 SER A CA 1
ATOM 659 C C . SER A 1 84 ? 10.562 12.956 -1.087 1.00 83.12 84 SER A C 1
ATOM 661 O O . SER A 1 84 ? 11.599 13.556 -0.778 1.00 83.12 84 SER A O 1
ATOM 663 N N . LYS A 1 85 ? 10.570 11.994 -2.022 1.00 75.56 85 LYS A N 1
ATOM 664 C CA . LYS A 1 85 ? 11.764 11.553 -2.748 1.00 75.56 85 LYS A CA 1
ATOM 665 C C . LYS A 1 85 ? 11.629 11.783 -4.254 1.00 75.56 85 LYS A C 1
ATOM 667 O O . LYS A 1 85 ? 10.587 11.507 -4.830 1.00 75.56 85 LYS A O 1
ATOM 672 N N . PRO A 1 86 ? 12.716 12.201 -4.924 1.00 65.12 86 PRO A N 1
ATOM 673 C CA . PRO A 1 86 ? 12.646 12.624 -6.318 1.00 65.12 86 PRO A CA 1
ATOM 674 C C . PRO A 1 86 ? 12.583 11.484 -7.349 1.00 65.12 86 PRO A C 1
ATOM 676 O O . PRO A 1 86 ? 12.391 11.784 -8.522 1.00 65.12 86 PRO A O 1
ATOM 679 N N . PHE A 1 87 ? 12.805 10.206 -6.989 1.00 69.19 87 PHE A N 1
ATOM 680 C CA . PHE A 1 87 ? 12.945 9.138 -7.995 1.00 69.19 87 PHE A CA 1
ATOM 681 C C . PHE A 1 87 ? 12.548 7.724 -7.530 1.00 69.19 87 PHE A C 1
ATOM 683 O O . PHE A 1 87 ? 13.105 7.197 -6.563 1.00 69.19 87 PHE A O 1
ATOM 690 N N . GLY A 1 88 ? 11.702 7.054 -8.326 1.00 62.88 88 GLY A N 1
ATOM 691 C CA . GLY A 1 88 ? 11.465 5.602 -8.302 1.00 62.88 88 GLY A CA 1
ATOM 692 C C . GLY A 1 88 ? 10.674 5.073 -7.105 1.00 62.88 88 GLY A C 1
ATOM 693 O O . GLY A 1 88 ? 10.846 3.900 -6.750 1.00 62.88 88 GLY A O 1
ATOM 694 N N . THR A 1 89 ? 9.888 5.937 -6.466 1.00 70.06 89 THR A N 1
ATOM 695 C CA . THR A 1 89 ? 9.036 5.659 -5.301 1.00 70.06 89 THR A CA 1
ATOM 696 C C . THR A 1 89 ? 7.592 5.312 -5.672 1.00 70.06 89 THR A C 1
ATOM 698 O O . THR A 1 89 ? 6.962 4.524 -4.969 1.00 70.06 89 THR A O 1
ATOM 701 N N . ASP A 1 90 ? 7.115 5.789 -6.823 1.00 66.94 90 ASP A N 1
ATOM 702 C CA . ASP A 1 90 ? 5.877 5.370 -7.499 1.00 66.94 90 ASP A CA 1
ATOM 703 C C . ASP A 1 90 ? 5.842 3.854 -7.778 1.00 66.94 90 ASP A C 1
ATOM 705 O O . ASP A 1 90 ? 4.795 3.213 -7.779 1.00 66.94 90 ASP A O 1
ATOM 709 N N . GLU A 1 91 ? 7.024 3.263 -7.915 1.00 78.88 91 GLU A N 1
ATOM 710 C CA . GLU A 1 91 ? 7.279 1.842 -8.141 1.00 78.88 91 GLU A CA 1
ATOM 711 C C . GLU A 1 91 ? 7.275 0.970 -6.865 1.00 78.88 91 GLU A C 1
ATOM 713 O O . GLU A 1 91 ? 7.763 -0.162 -6.918 1.00 78.88 91 GLU A O 1
ATOM 718 N N . MET A 1 92 ? 6.829 1.485 -5.708 1.00 88.81 92 MET A N 1
ATOM 719 C CA . MET A 1 92 ? 6.919 0.759 -4.427 1.00 88.81 92 MET A CA 1
ATOM 720 C C . MET A 1 92 ? 5.601 0.590 -3.662 1.00 88.81 92 MET A C 1
ATOM 722 O O . MET A 1 92 ? 5.513 -0.333 -2.855 1.00 88.81 92 MET A O 1
ATOM 726 N N . ILE A 1 93 ? 4.572 1.418 -3.882 1.00 92.00 93 ILE A N 1
ATOM 727 C CA . ILE A 1 93 ? 3.340 1.377 -3.065 1.00 92.00 93 ILE A CA 1
ATOM 728 C C . ILE A 1 93 ? 2.594 0.055 -3.263 1.00 92.00 93 ILE A C 1
ATOM 730 O O . ILE A 1 93 ? 2.509 -0.755 -2.340 1.00 92.00 93 ILE A O 1
ATOM 734 N N . PHE A 1 94 ? 2.077 -0.193 -4.468 1.00 93.62 94 PHE A N 1
ATOM 735 C CA . PHE A 1 94 ? 1.245 -1.372 -4.710 1.00 93.62 94 PHE A CA 1
ATOM 736 C C . PHE A 1 94 ? 2.029 -2.673 -4.593 1.00 93.62 94 PHE A C 1
ATOM 738 O O . PHE A 1 94 ? 1.463 -3.681 -4.191 1.00 93.62 94 PHE A O 1
ATOM 745 N N . GLN A 1 95 ? 3.326 -2.657 -4.889 1.00 93.69 95 GLN A N 1
ATOM 746 C CA . GLN A 1 95 ? 4.195 -3.818 -4.745 1.00 93.69 95 GLN A CA 1
ATOM 747 C C . GLN A 1 95 ? 4.363 -4.183 -3.281 1.00 93.69 95 GLN A C 1
ATOM 749 O O . GLN A 1 95 ? 4.213 -5.352 -2.947 1.00 93.69 95 GLN A O 1
ATOM 754 N N . SER A 1 96 ? 4.630 -3.194 -2.422 1.00 94.56 96 SER A N 1
ATOM 755 C CA . SER A 1 96 ? 4.766 -3.426 -0.983 1.00 94.56 96 SER A CA 1
ATOM 756 C C . SER A 1 96 ? 3.455 -3.942 -0.400 1.00 94.56 96 SER A C 1
ATOM 758 O O . SER A 1 96 ? 3.464 -4.977 0.254 1.00 94.56 96 SER A O 1
ATOM 760 N N . LEU A 1 97 ? 2.330 -3.288 -0.723 1.00 95.25 97 LEU A N 1
ATOM 761 C CA . LEU A 1 97 ? 1.004 -3.699 -0.248 1.00 95.25 97 LEU A CA 1
ATOM 762 C C . LEU A 1 97 ? 0.607 -5.098 -0.738 1.00 95.25 97 LEU A C 1
ATOM 764 O O . LEU A 1 97 ? 0.051 -5.878 0.020 1.00 95.25 97 LEU A O 1
ATOM 768 N N . HIS A 1 98 ? 0.892 -5.427 -2.000 1.00 93.69 98 HIS A N 1
ATOM 769 C CA . HIS A 1 98 ? 0.578 -6.739 -2.565 1.00 93.69 98 HIS A CA 1
ATOM 770 C C . HIS A 1 98 ? 1.462 -7.862 -2.007 1.00 93.69 98 HIS A C 1
ATOM 772 O O . HIS A 1 98 ? 1.006 -8.995 -1.917 1.00 93.69 98 HIS A O 1
ATOM 778 N N . SER A 1 9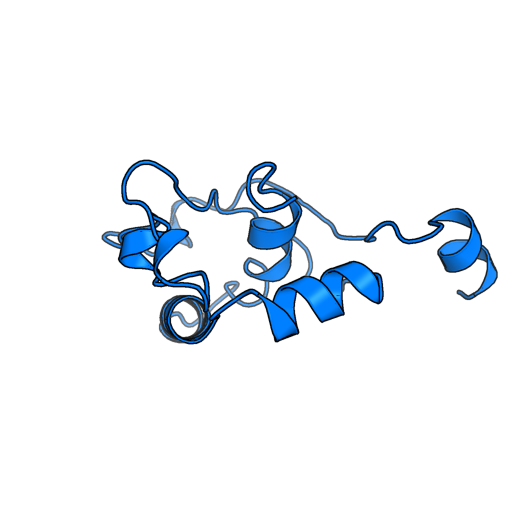9 ? 2.723 -7.567 -1.680 1.00 92.38 99 SER A N 1
ATOM 779 C CA . SER A 1 99 ? 3.693 -8.559 -1.194 1.00 92.38 99 SER A CA 1
ATOM 780 C C . SER A 1 99 ? 3.651 -8.801 0.316 1.00 92.38 99 SER A C 1
ATOM 782 O O . SER A 1 99 ? 4.448 -9.587 0.828 1.00 92.38 99 SER A O 1
ATOM 784 N N . ASP A 1 100 ? 2.803 -8.070 1.034 1.00 91.31 100 ASP A N 1
ATOM 785 C CA . ASP A 1 100 ? 2.683 -8.193 2.478 1.00 91.31 100 ASP A CA 1
ATOM 786 C C . ASP A 1 100 ? 1.592 -9.210 2.824 1.00 91.31 100 ASP A C 1
ATOM 788 O O . ASP A 1 100 ? 0.401 -8.905 2.781 1.00 91.31 100 ASP A O 1
ATOM 792 N N . ASP A 1 101 ? 2.021 -10.422 3.182 1.00 83.38 101 ASP A N 1
ATOM 793 C CA . ASP A 1 101 ? 1.134 -11.523 3.572 1.00 83.38 101 ASP A CA 1
ATOM 794 C C . ASP A 1 101 ? 0.239 -11.175 4.776 1.00 83.38 101 ASP A C 1
ATOM 796 O O . ASP A 1 101 ? -0.777 -11.823 4.983 1.00 83.38 101 ASP A O 1
ATOM 800 N N . ALA A 1 102 ? 0.595 -10.171 5.587 1.00 81.44 102 ALA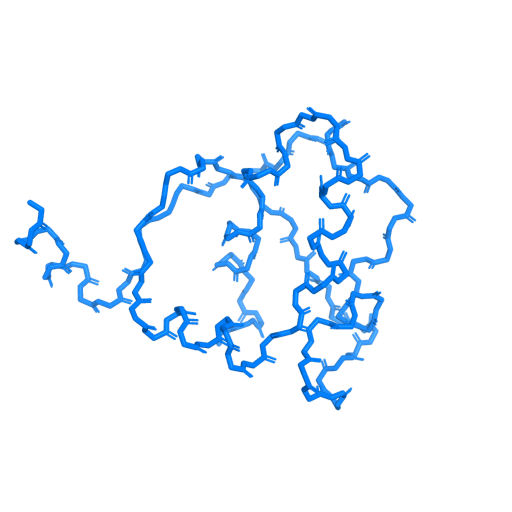 A N 1
ATOM 801 C CA . ALA A 1 102 ? -0.227 -9.739 6.718 1.00 81.44 102 ALA A CA 1
ATOM 802 C C . ALA A 1 102 ? -1.331 -8.737 6.322 1.00 81.44 102 ALA A C 1
ATOM 804 O O . ALA A 1 102 ? -2.171 -8.394 7.155 1.00 81.44 102 ALA A O 1
ATOM 805 N N . LEU A 1 103 ? -1.353 -8.278 5.063 1.00 78.69 103 LEU A N 1
ATOM 806 C CA . LEU A 1 103 ? -2.413 -7.436 4.497 1.00 78.69 103 LEU A CA 1
ATOM 807 C C . LEU A 1 103 ? -3.460 -8.248 3.709 1.00 78.69 103 LEU A C 1
ATOM 809 O O . LEU A 1 103 ? -4.319 -7.636 3.072 1.00 78.69 103 LEU A O 1
ATOM 813 N N . GLY A 1 104 ? -3.382 -9.586 3.747 1.00 54.62 104 GLY A N 1
ATOM 814 C CA . GLY A 1 104 ? -4.303 -10.529 3.101 1.00 54.62 104 GLY A CA 1
ATOM 815 C C . GLY A 1 104 ? -4.839 -11.580 4.060 1.00 54.62 104 GLY A C 1
ATOM 816 O O . GLY A 1 104 ? -4.042 -12.437 4.490 1.00 54.62 104 GLY A O 1
#